Protein AF-A0A848X4H8-F1 (afdb_monomer_lite)

Radius of gyration: 23.73 Å; chains: 1; bounding box: 63×28×56 Å

pLDDT: mean 80.01, std 12.37, range [50.25, 93.81]

Sequence (99 aa):
LTFAAELLGELDLDENEAVNLDGTIEITDFDANDQPLGTRVLDVSNIPTSRTDHILSGAFGVRLAPSESISLVGNVLVALNDGGLRADVIPTFGVTFTF

Foldseek 3Di:
DDKDKDKDWDDDPDLPPVDDQDDWDWDFDADPVRHTPDIDIHRSDPFDGRPAQIWIKIKIKDWDDPDPFKIKIKMKIATPGPGGPDDRIDIDIDMGGDD

Secondary structure (DSSP, 8-state):
-EEEEEEEEE------TT-----EEEEEEE-TTS-EEEEEEEES-SS--SS---EEEEEEEEEEEEETTEEEEEEEEEESS--TT--SEEEEEEEEE--

Structure (mmCIF, N/CA/C/O backbone):
data_AF-A0A848X4H8-F1
#
_entry.id   AF-A0A848X4H8-F1
#
loop_
_atom_site.group_PDB
_atom_site.id
_atom_site.type_symbol
_atom_site.label_atom_id
_atom_site.label_alt_id
_atom_site.label_comp_id
_atom_site.label_asym_id
_atom_site.label_entity_id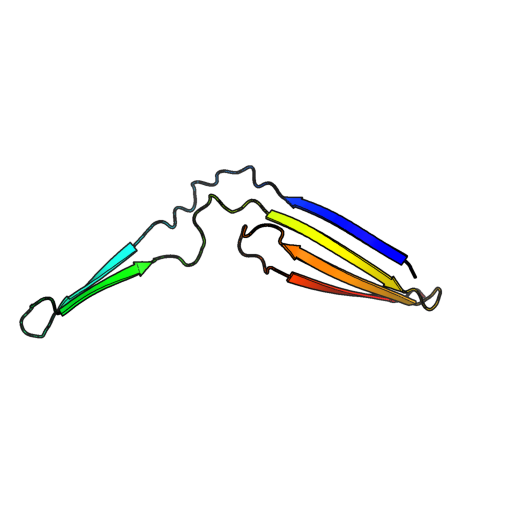
_atom_site.label_seq_id
_atom_site.pdbx_PDB_ins_code
_atom_site.Cartn_x
_atom_site.Cartn_y
_atom_site.Cartn_z
_atom_site.occupancy
_atom_site.B_iso_or_equiv
_atom_site.auth_seq_id
_atom_site.auth_comp_id
_atom_site.auth_asym_id
_atom_site.auth_atom_id
_atom_site.pdbx_PDB_model_num
ATOM 1 N N . LEU A 1 1 ? -19.335 -2.265 15.119 1.00 75.25 1 LEU A N 1
ATOM 2 C CA . LEU A 1 1 ? -18.439 -2.705 14.027 1.00 75.25 1 LEU A CA 1
ATOM 3 C C . LEU A 1 1 ? -18.947 -2.066 12.748 1.00 75.25 1 LEU A C 1
ATOM 5 O O . LEU A 1 1 ? -20.140 -2.176 12.490 1.00 75.25 1 LEU A O 1
ATOM 9 N N . THR A 1 2 ? -18.079 -1.391 12.003 1.00 86.00 2 THR A N 1
ATOM 10 C CA . THR A 1 2 ? -18.432 -0.672 10.773 1.00 86.00 2 THR A CA 1
ATOM 11 C C . THR A 1 2 ? -17.468 -1.076 9.666 1.00 86.00 2 THR A C 1
ATOM 13 O O . THR A 1 2 ? -16.274 -1.211 9.922 1.00 86.00 2 THR A O 1
ATOM 16 N N . PHE A 1 3 ? -17.977 -1.258 8.451 1.00 84.62 3 PHE A N 1
ATOM 17 C CA . PHE A 1 3 ? -17.178 -1.559 7.263 1.00 84.62 3 PHE A CA 1
ATOM 18 C C . PHE A 1 3 ? -17.209 -0.370 6.305 1.00 84.62 3 PHE A C 1
ATOM 20 O O . PHE A 1 3 ? -18.217 0.336 6.237 1.00 84.62 3 PHE A O 1
ATOM 27 N N . ALA A 1 4 ? -16.117 -0.161 5.579 1.00 79.88 4 ALA A N 1
ATOM 28 C CA . ALA A 1 4 ? -15.992 0.856 4.547 1.00 79.88 4 ALA A CA 1
ATOM 29 C C . ALA A 1 4 ? -15.310 0.253 3.314 1.00 79.88 4 ALA A C 1
ATOM 31 O O . ALA A 1 4 ? -14.422 -0.588 3.435 1.00 79.88 4 ALA A 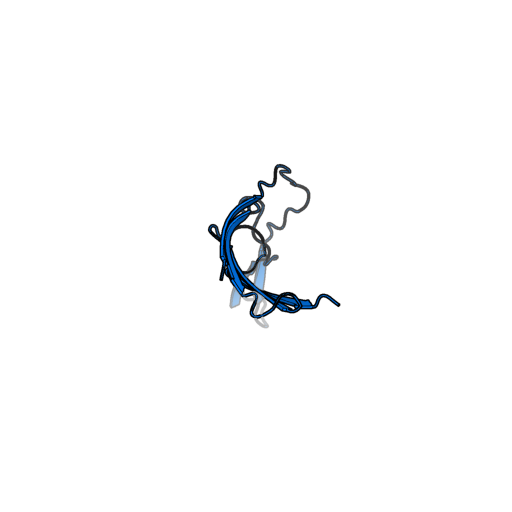O 1
ATOM 32 N N . ALA A 1 5 ? -15.736 0.675 2.131 1.00 80.12 5 ALA A N 1
ATOM 33 C CA . ALA A 1 5 ? -15.100 0.330 0.868 1.00 80.12 5 ALA A CA 1
ATOM 34 C C . ALA A 1 5 ? -15.128 1.565 -0.034 1.00 80.12 5 ALA A C 1
ATOM 36 O O . ALA A 1 5 ? -16.133 2.275 -0.070 1.00 80.12 5 ALA A O 1
ATOM 37 N N . GLU A 1 6 ? -14.031 1.817 -0.735 1.00 79.06 6 GLU A N 1
ATOM 38 C CA . GLU A 1 6 ? -13.836 2.989 -1.585 1.00 79.06 6 GLU A CA 1
ATOM 39 C C . GLU A 1 6 ? -13.002 2.614 -2.818 1.00 79.06 6 GLU A C 1
ATOM 41 O O . GLU A 1 6 ? -12.234 1.653 -2.799 1.00 79.06 6 GLU A O 1
ATOM 46 N N . LEU A 1 7 ? -13.174 3.355 -3.911 1.00 76.50 7 LEU A N 1
ATOM 47 C CA . LEU A 1 7 ? -12.393 3.216 -5.137 1.00 76.50 7 LEU A CA 1
ATOM 48 C C . LEU A 1 7 ? -11.744 4.575 -5.410 1.00 76.50 7 LEU A C 1
ATOM 50 O O . LEU A 1 7 ? -12.451 5.572 -5.545 1.00 76.50 7 LEU A O 1
ATOM 54 N N . LEU A 1 8 ? -10.414 4.613 -5.448 1.00 78.31 8 LEU A N 1
ATOM 55 C CA . LEU A 1 8 ? -9.620 5.824 -5.626 1.00 78.31 8 LEU A CA 1
ATOM 56 C C . LEU A 1 8 ? -8.884 5.755 -6.965 1.00 78.31 8 LEU A C 1
ATOM 58 O O . LEU A 1 8 ? -8.128 4.819 -7.219 1.00 78.31 8 LEU A O 1
ATOM 62 N N . GLY A 1 9 ? -9.099 6.748 -7.822 1.00 76.00 9 GLY A N 1
ATOM 63 C CA . GLY A 1 9 ? -8.364 6.907 -9.073 1.00 76.00 9 GLY A CA 1
ATOM 64 C C . GLY A 1 9 ? -7.610 8.227 -9.070 1.00 76.00 9 GLY A C 1
ATOM 65 O O . GLY A 1 9 ? -8.203 9.273 -8.819 1.00 76.00 9 GLY A O 1
ATOM 66 N N . GLU A 1 10 ? -6.322 8.167 -9.368 1.00 73.75 10 GLU A N 1
ATOM 67 C CA . GLU A 1 10 ? -5.461 9.307 -9.635 1.00 73.75 10 GLU A CA 1
ATOM 68 C C . GLU A 1 10 ? -5.065 9.248 -11.110 1.00 73.75 10 GLU A C 1
ATOM 70 O O . GLU A 1 10 ? -4.464 8.280 -11.585 1.00 73.75 10 GLU A O 1
ATOM 75 N N . LEU A 1 11 ? -5.499 10.261 -11.855 1.00 69.69 11 LEU A N 1
ATOM 76 C CA . LEU A 1 11 ? -5.139 10.436 -13.251 1.00 69.69 11 LEU A CA 1
ATOM 77 C C . LEU A 1 11 ? -4.068 11.510 -13.294 1.00 69.69 11 LEU A C 1
ATOM 79 O O . LEU A 1 11 ? -4.363 12.669 -12.998 1.00 69.69 11 LEU A O 1
ATOM 83 N N . ASP A 1 12 ? -2.852 11.114 -13.651 1.00 61.53 12 ASP A N 1
ATOM 84 C CA . ASP A 1 12 ? -1.843 12.091 -14.015 1.00 61.53 12 ASP A CA 1
ATOM 85 C C . ASP A 1 12 ? -2.234 12.703 -15.367 1.00 61.53 12 ASP A C 1
ATOM 87 O O . ASP A 1 12 ? -2.504 11.985 -16.336 1.00 61.53 12 ASP A O 1
ATOM 91 N N . LEU A 1 13 ? -2.378 14.026 -15.388 1.00 62.38 13 LEU A N 1
ATOM 92 C CA . LEU A 1 13 ? -2.724 14.799 -16.581 1.00 62.38 13 LEU A CA 1
ATOM 93 C C . LEU A 1 13 ? -1.495 15.484 -17.182 1.00 62.38 13 LEU A C 1
ATOM 95 O O . LEU A 1 13 ? -1.607 16.050 -18.271 1.00 62.38 13 LEU A O 1
ATOM 99 N N . ASP A 1 14 ? -0.353 15.445 -16.492 1.00 56.44 14 ASP A N 1
ATOM 100 C CA . ASP A 1 14 ? 0.898 15.960 -17.018 1.00 56.44 14 ASP A CA 1
ATOM 101 C C . ASP A 1 14 ? 1.586 14.850 -17.817 1.00 56.44 14 ASP A C 1
ATOM 103 O O . ASP A 1 14 ? 2.150 13.900 -17.280 1.00 56.44 14 ASP A O 1
ATOM 107 N N . GLU A 1 15 ? 1.601 14.998 -19.142 1.00 55.47 15 GLU A N 1
ATOM 108 C CA . GLU A 1 15 ? 2.608 14.343 -19.976 1.00 55.47 15 GLU A CA 1
ATOM 109 C C . GLU A 1 15 ? 3.952 15.016 -19.674 1.00 55.47 15 GLU A C 1
ATOM 111 O O . GLU A 1 15 ? 4.418 15.888 -20.408 1.00 55.47 15 GLU A O 1
ATOM 116 N N . ASN A 1 16 ? 4.561 14.694 -18.531 1.00 50.25 16 ASN A N 1
ATOM 117 C CA . ASN A 1 16 ? 5.835 15.285 -18.161 1.00 50.25 16 ASN A CA 1
ATOM 118 C C . ASN A 1 16 ? 6.951 14.616 -18.986 1.00 50.25 16 ASN A C 1
ATOM 120 O O . ASN A 1 16 ? 7.697 13.763 -18.510 1.00 50.25 16 ASN A O 1
ATOM 124 N N . GLU A 1 17 ? 7.090 15.047 -20.245 1.00 52.97 17 GLU A N 1
ATOM 125 C CA . GLU A 1 17 ? 8.194 14.732 -21.172 1.00 52.97 17 GLU A CA 1
ATOM 126 C C . GLU A 1 17 ? 9.579 15.150 -20.630 1.00 52.97 17 GLU A C 1
ATOM 128 O O . GLU A 1 17 ? 10.604 14.918 -21.271 1.00 52.97 17 GLU A O 1
ATOM 133 N N . ALA A 1 18 ? 9.641 15.770 -19.446 1.00 52.72 18 ALA A N 1
ATOM 134 C CA . ALA A 1 18 ? 10.864 16.282 -18.839 1.00 52.72 18 ALA A CA 1
ATOM 135 C C . ALA A 1 18 ? 11.839 15.187 -18.368 1.00 52.72 18 ALA A C 1
ATOM 137 O O . ALA A 1 18 ? 13.031 15.462 -18.218 1.00 52.72 18 ALA A O 1
ATOM 138 N N . VAL A 1 19 ? 11.364 13.960 -18.133 1.00 55.97 19 VAL A N 1
ATOM 139 C CA . VAL A 1 19 ? 12.184 12.839 -17.650 1.00 55.97 19 VAL A CA 1
ATOM 140 C C . VAL A 1 19 ? 12.137 11.708 -18.676 1.00 55.97 19 VAL A C 1
ATOM 142 O O . VAL A 1 19 ? 11.440 10.711 -18.523 1.00 55.97 19 VAL A O 1
ATOM 145 N N . ASN A 1 20 ? 12.889 11.884 -19.764 1.00 58.34 20 ASN A N 1
ATOM 146 C CA . ASN A 1 20 ? 13.173 10.802 -20.697 1.00 58.34 20 ASN A CA 1
ATOM 147 C C . ASN A 1 20 ? 14.310 9.947 -20.1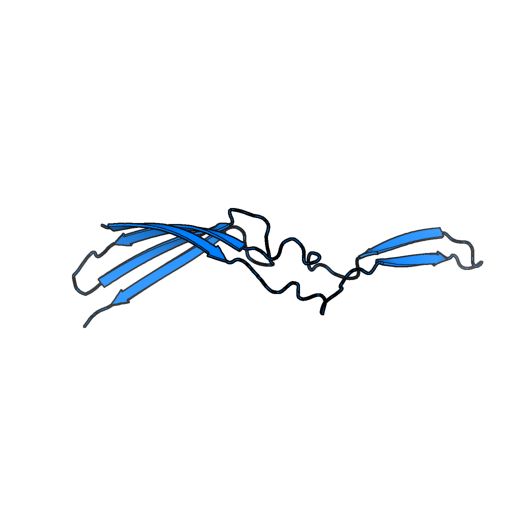18 1.00 58.34 20 ASN A C 1
ATOM 149 O O . ASN A 1 20 ? 15.475 10.348 -20.125 1.00 58.34 20 ASN A O 1
ATOM 153 N N . LEU A 1 21 ? 13.939 8.798 -19.558 1.00 63.25 21 LEU A N 1
ATOM 154 C CA . LEU A 1 21 ? 14.867 7.799 -19.027 1.00 63.25 21 LEU A CA 1
ATOM 155 C C . LEU A 1 21 ? 15.124 6.668 -20.029 1.00 63.25 21 LEU A C 1
ATOM 157 O O . LEU A 1 21 ? 15.717 5.657 -19.654 1.00 63.25 21 LEU A O 1
ATOM 161 N N . ASP A 1 22 ? 14.711 6.844 -21.291 1.00 63.19 22 ASP A N 1
ATOM 162 C CA . ASP A 1 22 ? 15.046 5.918 -22.363 1.00 63.19 22 ASP A CA 1
ATOM 163 C C . ASP A 1 22 ? 16.537 6.044 -22.660 1.00 63.19 22 ASP A C 1
ATOM 165 O O . ASP A 1 22 ? 17.030 7.009 -23.250 1.00 63.19 22 ASP A O 1
ATOM 169 N N . GLY A 1 23 ? 17.282 5.031 -22.250 1.00 65.44 23 GLY A N 1
ATOM 170 C CA . GLY A 1 23 ? 18.673 4.890 -22.608 1.00 65.44 23 GLY A CA 1
ATOM 171 C C . GLY A 1 23 ? 19.117 3.466 -22.371 1.00 65.44 23 GLY A C 1
ATOM 172 O O . GLY A 1 23 ? 18.747 2.813 -21.402 1.00 65.44 23 GLY A O 1
ATOM 173 N N . THR A 1 24 ? 19.941 2.963 -23.271 1.00 74.12 24 THR A N 1
ATOM 174 C CA . THR A 1 24 ? 20.544 1.655 -23.096 1.00 74.12 24 THR A CA 1
ATOM 175 C C . THR A 1 24 ? 22.032 1.808 -23.312 1.00 74.12 24 THR A C 1
ATOM 177 O O . THR A 1 24 ? 22.466 2.339 -24.335 1.00 74.12 24 THR A O 1
ATOM 180 N N . ILE A 1 25 ? 22.822 1.393 -22.328 1.00 78.81 25 ILE A N 1
ATOM 181 C CA . ILE A 1 25 ? 24.274 1.369 -22.455 1.00 78.81 25 ILE A CA 1
ATOM 182 C C . ILE A 1 25 ? 24.651 -0.008 -22.975 1.00 78.81 25 ILE A C 1
ATOM 184 O O . ILE A 1 25 ? 24.500 -1.023 -22.292 1.00 78.81 25 ILE A O 1
ATOM 188 N N . GLU A 1 26 ? 25.159 -0.028 -24.198 1.00 86.75 26 GLU A N 1
ATOM 189 C CA . GLU A 1 26 ? 25.772 -1.206 -24.784 1.00 86.75 26 GLU A CA 1
ATOM 190 C C . GLU A 1 26 ? 27.258 -1.230 -24.408 1.00 86.75 26 GLU A C 1
ATOM 192 O O . GLU A 1 26 ? 28.026 -0.340 -24.774 1.00 86.75 26 GLU A O 1
ATOM 197 N N . ILE A 1 27 ? 27.670 -2.241 -23.646 1.00 84.31 27 ILE A N 1
ATOM 198 C CA . ILE A 1 27 ? 29.074 -2.469 -23.304 1.00 84.31 27 ILE A CA 1
ATOM 199 C C . ILE A 1 27 ? 29.541 -3.685 -24.093 1.00 84.31 27 ILE A C 1
ATOM 201 O O . ILE A 1 27 ? 29.048 -4.793 -23.879 1.00 84.31 27 ILE A O 1
ATOM 205 N N . THR A 1 28 ? 30.497 -3.473 -24.993 1.00 89.44 28 THR A N 1
ATOM 206 C CA . THR A 1 28 ? 31.223 -4.563 -25.651 1.00 89.44 28 THR A CA 1
ATOM 207 C C . THR A 1 28 ? 32.469 -4.866 -24.829 1.00 89.44 28 THR A C 1
ATOM 209 O O . THR A 1 28 ? 33.303 -3.985 -24.622 1.00 89.44 28 THR A O 1
ATOM 212 N N . ASP A 1 29 ? 32.578 -6.090 -24.324 1.00 90.19 29 ASP A N 1
ATOM 213 C CA . ASP A 1 29 ? 33.755 -6.549 -23.592 1.00 90.19 29 ASP A CA 1
ATOM 214 C C . ASP A 1 29 ? 34.803 -7.060 -24.599 1.00 90.19 29 ASP A C 1
ATOM 216 O O . ASP A 1 29 ? 34.457 -7.747 -25.562 1.00 90.19 29 ASP A O 1
ATOM 220 N N . PHE A 1 30 ? 36.080 -6.738 -24.382 1.00 92.12 30 PHE A N 1
ATOM 221 C CA . PHE A 1 30 ? 37.197 -7.118 -25.258 1.00 92.12 30 PHE A CA 1
ATOM 222 C C . PHE A 1 30 ? 38.235 -7.954 -24.496 1.00 92.12 30 PHE A C 1
ATOM 224 O O . PHE A 1 30 ? 38.398 -7.800 -23.283 1.00 92.12 30 PHE A O 1
ATOM 231 N N . ASP A 1 31 ? 38.930 -8.852 -25.194 1.00 89.00 31 ASP A N 1
ATOM 232 C CA . ASP A 1 31 ? 40.060 -9.607 -24.648 1.00 89.00 31 ASP A CA 1
ATOM 233 C C . ASP A 1 31 ? 41.371 -8.795 -24.669 1.00 89.00 31 ASP A C 1
ATOM 235 O O . ASP A 1 31 ? 41.418 -7.646 -25.102 1.00 89.00 31 ASP A O 1
ATOM 239 N N . ALA A 1 32 ? 42.472 -9.392 -24.200 1.00 90.06 32 ALA A N 1
ATOM 240 C CA . ALA A 1 32 ? 43.786 -8.736 -24.175 1.00 90.06 32 ALA A CA 1
ATOM 241 C C . ALA A 1 32 ? 44.382 -8.440 -25.572 1.00 90.06 32 ALA A C 1
ATOM 243 O O . ALA A 1 32 ? 45.427 -7.796 -25.657 1.00 90.06 32 ALA A O 1
ATOM 244 N N . ASN A 1 33 ? 43.751 -8.923 -26.647 1.00 91.50 33 ASN A N 1
ATOM 245 C CA . ASN A 1 33 ? 44.130 -8.715 -28.044 1.00 91.50 33 ASN A CA 1
ATOM 246 C C . ASN A 1 33 ? 43.085 -7.864 -28.800 1.00 91.50 33 ASN A C 1
ATOM 248 O O . ASN A 1 33 ? 43.005 -7.948 -30.031 1.00 91.50 33 ASN A O 1
ATOM 252 N N . ASP A 1 34 ? 42.267 -7.088 -28.079 1.00 86.88 34 ASP A N 1
ATOM 253 C CA . ASP A 1 34 ? 41.173 -6.266 -28.616 1.00 86.88 34 ASP A CA 1
ATOM 254 C C . ASP A 1 34 ? 40.131 -7.060 -29.434 1.00 86.88 34 ASP A C 1
ATOM 256 O O . ASP A 1 34 ? 39.447 -6.512 -30.301 1.00 86.88 34 ASP A O 1
ATOM 260 N N . GLN A 1 35 ? 39.969 -8.362 -29.181 1.00 92.00 35 GLN A N 1
ATOM 261 C CA . GLN A 1 35 ? 38.895 -9.147 -29.794 1.00 92.00 35 GLN A CA 1
ATOM 262 C C . GLN A 1 35 ? 37.617 -9.059 -28.952 1.00 92.00 35 GLN A C 1
ATOM 264 O O . GLN A 1 35 ? 37.683 -9.232 -27.733 1.00 92.00 35 GLN A O 1
ATOM 269 N N . PRO A 1 36 ? 36.442 -8.822 -29.566 1.00 88.75 36 PRO A N 1
ATOM 270 C CA . PRO A 1 36 ? 35.187 -8.729 -28.832 1.00 88.75 36 PRO A CA 1
ATOM 271 C C . PRO A 1 36 ? 34.798 -10.097 -28.253 1.00 88.75 36 PRO A C 1
ATOM 273 O O . PRO A 1 36 ? 34.684 -11.088 -28.974 1.00 88.75 36 PRO A O 1
ATOM 276 N N . LEU A 1 37 ? 34.575 -10.142 -26.942 1.00 90.19 37 LEU A N 1
ATOM 277 C CA . LEU A 1 37 ? 34.152 -11.322 -26.184 1.00 90.19 37 LEU A CA 1
ATOM 278 C C . LEU A 1 37 ? 32.629 -11.439 -26.091 1.00 90.19 37 LEU A C 1
ATOM 280 O O . LEU A 1 37 ? 32.096 -12.541 -25.963 1.00 90.19 37 LEU A O 1
ATOM 284 N N . GLY A 1 38 ? 31.928 -10.310 -26.156 1.00 86.62 38 GL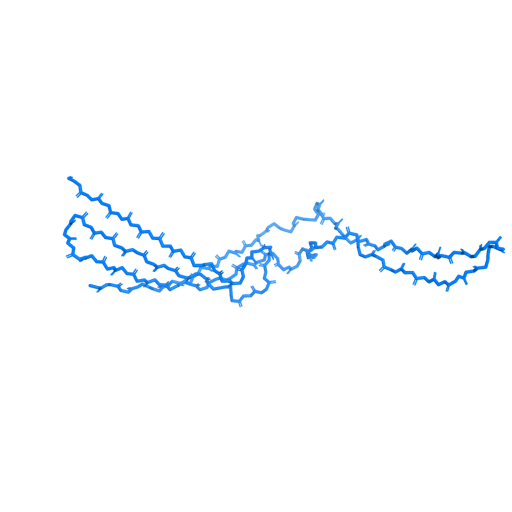Y A N 1
ATOM 285 C CA . GLY A 1 38 ? 30.477 -10.263 -26.104 1.00 86.62 38 GLY A CA 1
ATOM 286 C C . GLY A 1 38 ? 29.952 -8.863 -25.830 1.00 86.62 38 GLY A C 1
ATOM 287 O O . GLY A 1 38 ? 30.690 -7.967 -25.425 1.00 86.62 38 GLY A O 1
ATOM 288 N N . THR A 1 39 ? 28.654 -8.705 -26.045 1.00 87.81 39 THR A N 1
ATOM 289 C CA . THR A 1 39 ? 27.933 -7.460 -25.805 1.00 87.81 39 THR A CA 1
ATOM 290 C C . THR A 1 39 ? 26.952 -7.669 -24.664 1.00 87.81 39 THR A C 1
ATOM 292 O O . THR A 1 39 ? 26.164 -8.617 -24.684 1.00 87.81 39 THR A O 1
ATOM 295 N N . ARG A 1 40 ? 26.956 -6.759 -23.691 1.00 85.19 40 ARG A N 1
ATOM 296 C CA . ARG A 1 40 ? 25.895 -6.639 -22.688 1.00 85.19 40 ARG A CA 1
ATOM 297 C C . ARG A 1 40 ? 25.150 -5.329 -22.872 1.00 85.19 40 ARG A C 1
ATOM 299 O O . ARG A 1 40 ? 25.738 -4.287 -23.145 1.00 85.19 40 ARG A O 1
ATOM 306 N N . VAL A 1 41 ? 23.846 -5.419 -22.691 1.00 83.19 41 VAL A N 1
ATOM 307 C CA . VAL A 1 41 ? 22.899 -4.329 -22.874 1.00 83.19 41 VAL A CA 1
ATOM 308 C C . VAL A 1 41 ? 22.354 -4.007 -21.487 1.00 83.19 41 VAL A C 1
ATOM 310 O O . VAL A 1 41 ? 21.730 -4.863 -20.861 1.00 83.19 41 VAL A O 1
ATOM 313 N N . LEU A 1 42 ? 22.678 -2.826 -20.965 1.00 78.44 42 LEU A N 1
ATOM 314 C CA . LEU A 1 42 ? 22.247 -2.368 -19.646 1.00 78.44 42 LEU A CA 1
ATOM 315 C C . LEU A 1 42 ? 21.202 -1.275 -19.806 1.00 78.44 42 LEU A C 1
ATOM 317 O O . LEU A 1 42 ? 21.464 -0.256 -20.447 1.00 78.44 42 LEU A O 1
ATOM 321 N N . ASP A 1 43 ? 20.043 -1.487 -19.197 1.00 79.25 43 ASP A N 1
ATOM 322 C CA . ASP A 1 43 ? 19.028 -0.448 -19.083 1.00 79.25 43 ASP A CA 1
ATOM 323 C C . ASP A 1 43 ? 19.522 0.643 -18.123 1.00 79.25 43 ASP A C 1
ATOM 325 O O . ASP A 1 43 ? 20.066 0.335 -17.056 1.00 79.25 43 ASP A O 1
ATOM 329 N N . VAL A 1 44 ? 19.403 1.916 -18.507 1.00 74.81 44 VAL A N 1
ATOM 330 C CA . VAL A 1 44 ? 19.934 3.030 -17.694 1.00 74.81 44 VAL A CA 1
ATOM 331 C C . VAL A 1 44 ? 19.028 3.391 -16.524 1.00 74.81 44 VAL A C 1
ATOM 333 O O . VAL A 1 44 ? 19.455 4.119 -15.626 1.00 74.81 44 VAL A O 1
ATOM 336 N N . SER A 1 45 ? 17.793 2.892 -16.525 1.00 68.50 45 SER A N 1
ATOM 337 C CA . SER A 1 45 ? 16.772 3.229 -15.545 1.00 68.50 45 SER A CA 1
ATOM 338 C C . SER A 1 45 ? 15.974 2.004 -15.117 1.00 68.50 45 SER A C 1
ATOM 340 O O . SER A 1 45 ? 15.668 1.119 -15.907 1.00 68.50 45 SER A O 1
ATOM 342 N N . ASN A 1 46 ? 15.609 1.973 -13.839 1.00 67.00 46 ASN A N 1
ATOM 343 C CA . ASN A 1 46 ? 14.619 1.052 -13.280 1.00 67.00 46 ASN A CA 1
ATOM 344 C C . ASN A 1 46 ? 13.227 1.696 -13.144 1.00 67.00 46 ASN A C 1
ATOM 346 O O . ASN A 1 46 ? 12.308 1.061 -12.630 1.00 67.00 46 ASN A O 1
ATOM 350 N N . ILE A 1 47 ? 13.088 2.961 -13.546 1.00 63.88 47 ILE A N 1
ATOM 351 C CA . ILE A 1 47 ? 11.833 3.709 -13.521 1.00 63.88 47 ILE A CA 1
ATOM 352 C C . ILE A 1 47 ? 11.103 3.458 -14.849 1.00 63.88 47 ILE A C 1
ATOM 354 O O . ILE A 1 47 ? 11.710 3.672 -15.903 1.00 63.88 47 ILE A O 1
ATOM 358 N N . PRO A 1 48 ? 9.832 3.014 -14.817 1.00 60.44 48 PRO A N 1
ATOM 359 C CA . PRO A 1 48 ? 9.042 2.761 -16.015 1.00 60.44 48 PRO A CA 1
ATOM 360 C C . PRO A 1 48 ? 8.822 4.049 -16.818 1.00 60.44 48 PRO A C 1
ATOM 362 O O . PRO A 1 48 ? 8.693 5.143 -16.274 1.00 60.44 48 PRO A O 1
ATOM 365 N N . THR A 1 49 ? 8.798 3.916 -18.139 1.00 60.62 49 THR A N 1
ATOM 366 C CA . THR A 1 49 ? 8.788 5.037 -19.079 1.00 60.62 49 THR A CA 1
ATOM 367 C C . THR A 1 49 ? 7.378 5.593 -19.244 1.00 60.62 49 THR A C 1
ATOM 369 O O . THR A 1 49 ? 6.611 5.059 -20.034 1.00 60.62 49 THR A O 1
ATOM 372 N N . SER A 1 50 ? 7.043 6.617 -18.444 1.00 55.00 50 SER A N 1
ATOM 373 C CA . SER A 1 50 ? 6.023 7.693 -18.584 1.00 55.00 50 SER A CA 1
ATOM 374 C C . SER A 1 50 ? 4.600 7.400 -19.115 1.00 55.00 50 SER A C 1
ATOM 376 O O . SER A 1 50 ? 3.729 8.259 -19.040 1.00 55.00 50 SER A O 1
ATOM 378 N N . ARG A 1 51 ? 4.278 6.203 -19.614 1.00 55.47 51 ARG A N 1
ATOM 379 C CA . ARG A 1 51 ? 2.955 5.799 -20.124 1.00 55.47 51 ARG A CA 1
ATOM 380 C C . ARG A 1 51 ? 2.099 5.078 -19.085 1.00 55.47 51 ARG A C 1
ATOM 382 O O . ARG A 1 51 ? 0.934 4.782 -19.351 1.00 55.47 51 ARG A O 1
ATOM 389 N N . THR A 1 52 ? 2.652 4.802 -17.911 1.00 58.19 52 THR A N 1
ATOM 390 C CA . THR A 1 52 ? 2.002 4.031 -16.844 1.00 58.19 52 THR A CA 1
ATOM 391 C C . THR A 1 52 ? 1.931 4.791 -15.522 1.00 58.19 52 THR A C 1
ATOM 393 O O . THR A 1 52 ? 1.826 4.160 -14.486 1.00 58.19 52 THR A O 1
ATOM 396 N N . ASP A 1 53 ? 1.936 6.125 -15.506 1.00 64.00 53 ASP A N 1
ATOM 397 C CA . ASP A 1 53 ? 1.879 6.872 -14.231 1.00 64.00 53 ASP A CA 1
ATOM 398 C C . ASP A 1 53 ? 0.455 7.103 -13.697 1.00 64.00 53 ASP A C 1
ATOM 400 O O . ASP A 1 53 ? 0.269 7.555 -12.570 1.00 64.00 53 ASP A O 1
ATOM 404 N N . HIS A 1 54 ? -0.580 6.702 -14.444 1.00 70.00 54 HIS A N 1
ATOM 405 C CA . HIS A 1 54 ? -1.945 6.682 -13.919 1.00 70.00 54 HIS A CA 1
ATOM 406 C C . HIS A 1 54 ? -2.087 5.608 -12.831 1.00 70.00 54 HIS A C 1
ATOM 408 O O . HIS A 1 54 ? -1.598 4.489 -12.962 1.00 70.00 54 HIS A O 1
ATOM 414 N N . ILE A 1 55 ? -2.795 5.922 -11.752 1.00 78.38 55 ILE A N 1
ATOM 415 C CA . ILE A 1 55 ? -2.803 5.154 -10.505 1.00 78.38 55 ILE A CA 1
ATOM 416 C C . ILE A 1 55 ? -4.262 4.863 -10.139 1.00 78.38 55 ILE A C 1
ATOM 418 O O . ILE A 1 55 ? -5.026 5.739 -9.762 1.00 78.38 55 ILE A O 1
ATOM 422 N N . LEU A 1 56 ? -4.675 3.599 -10.206 1.00 81.38 56 LEU A N 1
ATOM 423 C CA . LEU A 1 56 ? -6.013 3.136 -9.826 1.00 81.38 56 LEU A CA 1
ATOM 424 C C . LEU A 1 56 ? -5.915 2.197 -8.626 1.00 81.38 56 LEU A C 1
ATOM 426 O O . LEU A 1 56 ? -5.212 1.194 -8.683 1.00 81.38 56 LEU A O 1
ATOM 430 N N . SER A 1 57 ? -6.588 2.515 -7.528 1.00 85.81 57 SER A N 1
ATOM 431 C CA . SER A 1 57 ? -6.581 1.737 -6.288 1.00 85.81 57 SER A CA 1
ATOM 432 C C . SER A 1 57 ? -7.994 1.433 -5.807 1.00 85.81 57 SER A C 1
ATOM 434 O O . SER A 1 57 ? -8.876 2.285 -5.821 1.00 85.81 57 SER A O 1
ATOM 436 N N . GLY A 1 58 ? -8.204 0.223 -5.305 1.00 87.31 58 GLY A N 1
ATOM 437 C CA . GLY A 1 58 ? -9.339 -0.108 -4.452 1.00 87.31 58 GLY A CA 1
ATOM 438 C C . GLY A 1 58 ? -8.927 -0.008 -2.987 1.00 87.31 58 GLY A C 1
ATOM 439 O O . GLY A 1 58 ? -7.821 -0.399 -2.631 1.00 87.31 58 GLY A O 1
ATOM 440 N N . ALA A 1 59 ? -9.808 0.482 -2.126 1.00 88.19 59 ALA A N 1
ATOM 441 C CA . ALA A 1 59 ? -9.599 0.516 -0.688 1.00 88.19 59 ALA A CA 1
ATOM 442 C C . ALA A 1 59 ? -10.725 -0.231 0.034 1.00 88.19 59 ALA A C 1
ATOM 444 O O . ALA A 1 59 ? -11.911 -0.064 -0.255 1.00 88.19 59 ALA A O 1
ATOM 445 N N . PHE A 1 60 ? -10.355 -1.054 1.009 1.00 90.06 60 PHE A N 1
ATOM 446 C CA . PHE A 1 60 ? -11.290 -1.737 1.897 1.00 90.06 60 PHE A CA 1
ATOM 447 C C . PHE A 1 60 ? -10.871 -1.523 3.345 1.00 90.06 60 PHE A C 1
ATOM 449 O O . PHE A 1 60 ? -9.690 -1.610 3.668 1.00 90.06 60 PHE A O 1
ATOM 456 N N . GLY A 1 61 ? -11.833 -1.273 4.227 1.00 90.00 61 GLY A N 1
ATOM 457 C CA . GLY A 1 61 ? -11.569 -0.920 5.609 1.00 90.00 61 GLY A CA 1
ATOM 458 C C . GLY A 1 61 ? -12.596 -1.444 6.598 1.00 90.00 61 GLY A C 1
ATOM 459 O O . GLY A 1 61 ? -13.769 -1.672 6.296 1.00 90.00 61 GLY A O 1
ATOM 460 N N . VAL A 1 62 ? -12.140 -1.602 7.834 1.00 91.56 62 VAL A N 1
ATOM 461 C CA . VAL A 1 62 ? -12.958 -1.966 8.982 1.00 91.5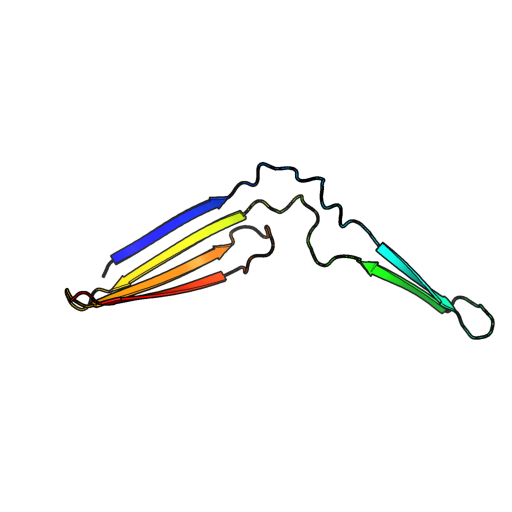6 62 VAL A CA 1
ATOM 462 C C . VAL A 1 62 ? -12.645 -1.046 10.152 1.00 91.56 62 VAL A C 1
ATOM 464 O O . VAL A 1 62 ? -11.490 -0.744 10.452 1.00 91.56 62 VAL A O 1
ATOM 467 N N . ARG A 1 63 ? -13.697 -0.620 10.845 1.00 91.06 63 ARG A N 1
ATOM 468 C CA . ARG A 1 63 ? -13.622 0.141 12.086 1.00 91.06 63 ARG A CA 1
ATOM 469 C C . ARG A 1 63 ? -14.301 -0.624 13.214 1.00 91.06 63 ARG A C 1
ATOM 471 O O . ARG A 1 63 ? -15.490 -0.953 13.147 1.00 91.06 63 ARG A O 1
ATOM 478 N N . LEU A 1 64 ? -13.563 -0.849 14.291 1.00 90.75 64 LEU A N 1
ATOM 479 C CA . LEU A 1 64 ? -14.046 -1.451 15.525 1.00 90.75 64 LEU A CA 1
ATOM 480 C C . LEU A 1 64 ? -13.921 -0.436 16.663 1.00 90.75 64 LEU A C 1
ATOM 482 O O . LEU A 1 64 ? -12.820 -0.055 17.035 1.00 90.75 64 LEU A O 1
ATOM 486 N N . ALA A 1 65 ? -15.047 -0.018 17.234 1.00 90.56 65 ALA A N 1
ATOM 487 C CA . ALA A 1 65 ? -15.087 0.837 18.418 1.00 90.56 65 ALA A CA 1
ATOM 488 C C . ALA A 1 65 ? -15.547 -0.002 19.621 1.00 90.56 65 ALA A C 1
ATOM 490 O O . ALA A 1 65 ? -16.755 -0.168 19.803 1.00 90.56 65 ALA A O 1
ATOM 491 N N . PRO A 1 66 ? -14.625 -0.629 20.378 1.00 86.50 66 PRO A N 1
ATOM 492 C CA . PRO A 1 66 ? -14.989 -1.425 21.551 1.00 86.50 66 PRO A CA 1
ATOM 493 C C . PRO A 1 66 ? -15.532 -0.571 22.709 1.00 86.50 66 PRO A C 1
ATOM 495 O O . PRO A 1 66 ? -16.249 -1.094 23.557 1.00 86.50 66 PRO A O 1
ATOM 498 N N . SER A 1 67 ? -15.211 0.725 22.749 1.00 88.81 67 SER A N 1
ATOM 499 C CA . SER A 1 67 ? -15.752 1.690 23.709 1.00 88.81 67 SER A CA 1
ATOM 500 C C . SER A 1 67 ? -15.886 3.073 23.065 1.00 88.81 67 SER A C 1
ATOM 502 O O . SER A 1 67 ? -15.373 3.304 21.972 1.00 88.81 67 SER A O 1
ATOM 504 N N . GLU A 1 68 ? -16.556 4.011 23.738 1.00 86.62 68 GLU A N 1
ATOM 505 C CA . GLU A 1 68 ? -16.651 5.407 23.273 1.00 86.62 68 GLU A CA 1
ATOM 506 C C . GLU A 1 68 ? -15.282 6.105 23.238 1.00 86.62 68 GLU A C 1
ATOM 508 O O . GLU A 1 68 ? -15.047 6.982 22.412 1.00 86.62 68 GLU A O 1
ATOM 513 N N . SER A 1 69 ? -14.355 5.667 24.092 1.00 91.75 69 SER A N 1
ATOM 514 C CA . SER A 1 69 ? -13.010 6.233 24.211 1.00 91.75 69 SER A CA 1
ATOM 515 C C . SER A 1 69 ? -11.979 5.587 23.286 1.00 91.75 69 SER A C 1
ATOM 517 O O . SER A 1 69 ? -10.868 6.101 23.196 1.00 91.75 69 SER A O 1
ATOM 519 N N . ILE A 1 70 ? -12.282 4.450 22.645 1.00 90.12 70 ILE A N 1
ATOM 520 C CA . ILE A 1 70 ? -11.312 3.678 21.852 1.00 90.12 70 ILE A CA 1
ATOM 521 C C . ILE A 1 70 ? -11.916 3.301 20.503 1.00 90.12 70 ILE A C 1
ATOM 523 O O . ILE A 1 70 ? -12.949 2.639 20.425 1.00 90.12 70 ILE A O 1
ATOM 527 N N . SER A 1 71 ? -11.210 3.637 19.427 1.00 93.06 71 SER A N 1
ATOM 528 C CA . SER A 1 71 ? -11.552 3.234 18.066 1.00 93.06 71 SER A CA 1
ATOM 529 C C . SER A 1 71 ? -10.341 2.638 17.359 1.00 93.06 71 SER A C 1
ATOM 531 O O . SER A 1 71 ? -9.296 3.267 17.263 1.00 93.06 71 SER A O 1
ATOM 533 N N . LEU A 1 72 ? -10.510 1.441 16.812 1.00 91.81 72 LEU A N 1
ATOM 534 C CA . LEU A 1 72 ? -9.546 0.733 15.979 1.00 91.81 72 LEU A CA 1
ATOM 535 C C . LEU A 1 72 ? -10.000 0.827 14.522 1.00 91.81 72 LEU A C 1
ATOM 537 O O . LEU A 1 72 ? -11.173 0.606 14.223 1.00 91.81 72 LEU A O 1
ATOM 541 N N . VAL A 1 73 ? -9.082 1.141 13.620 1.00 93.00 73 VAL A N 1
ATOM 542 C CA . VAL A 1 73 ? -9.297 1.182 12.172 1.00 93.00 73 VAL A CA 1
ATOM 543 C C . VAL A 1 73 ? -8.230 0.328 11.508 1.00 93.00 73 VAL A C 1
ATOM 545 O O . VAL A 1 73 ? -7.059 0.419 11.857 1.00 93.00 73 VAL A O 1
ATOM 548 N N . GLY A 1 74 ? -8.623 -0.489 10.542 1.00 92.62 74 GLY A N 1
ATOM 549 C CA . GLY A 1 74 ? -7.708 -1.146 9.618 1.00 92.62 74 GLY A CA 1
ATOM 550 C C . GLY A 1 74 ? -8.205 -0.936 8.199 1.00 92.62 74 GLY A C 1
ATOM 551 O O . GLY A 1 74 ? -9.394 -1.122 7.958 1.00 92.62 74 GLY A O 1
ATOM 552 N N . ASN A 1 75 ? -7.326 -0.561 7.275 1.00 92.25 75 ASN A N 1
ATOM 553 C CA . ASN A 1 75 ? -7.638 -0.488 5.852 1.00 92.25 75 ASN A CA 1
ATOM 554 C C . ASN A 1 75 ? -6.567 -1.201 5.032 1.00 92.25 75 ASN A C 1
ATOM 556 O O . ASN A 1 75 ? -5.420 -1.322 5.450 1.00 92.25 75 ASN A O 1
ATOM 560 N N . VAL A 1 76 ? -6.930 -1.637 3.840 1.00 92.06 76 VAL A N 1
ATOM 561 C CA . VAL A 1 76 ? -6.019 -2.148 2.827 1.00 92.06 76 VAL A CA 1
ATOM 562 C C . VAL A 1 76 ? -6.292 -1.400 1.535 1.00 92.06 76 VAL A C 1
ATOM 564 O O . VAL A 1 76 ? -7.445 -1.292 1.116 1.00 92.06 76 VAL A O 1
ATOM 567 N N . LEU A 1 77 ? -5.240 -0.857 0.935 1.00 91.00 77 LEU A N 1
ATOM 568 C CA . LEU A 1 77 ? -5.277 -0.309 -0.412 1.00 91.00 77 LEU A CA 1
ATOM 569 C C . LEU A 1 77 ? -4.663 -1.348 -1.344 1.00 91.00 77 LEU A C 1
ATOM 571 O O . LEU A 1 77 ? -3.608 -1.899 -1.034 1.00 91.00 77 LEU A O 1
ATOM 575 N N . VAL A 1 78 ? -5.337 -1.629 -2.450 1.00 90.06 78 VAL A N 1
ATOM 576 C CA . VAL A 1 78 ? -4.934 -2.609 -3.457 1.00 90.06 78 VAL A CA 1
ATOM 577 C C . VAL A 1 78 ? -4.845 -1.896 -4.796 1.00 90.06 78 VAL A C 1
ATOM 579 O O . VAL A 1 78 ? -5.832 -1.322 -5.259 1.00 90.06 78 VAL A O 1
ATOM 582 N N . ALA A 1 79 ? -3.674 -1.938 -5.419 1.00 88.19 79 ALA A N 1
ATOM 583 C CA . ALA A 1 79 ? -3.479 -1.465 -6.776 1.00 88.19 79 ALA A CA 1
ATOM 584 C C . ALA A 1 79 ? -4.339 -2.296 -7.741 1.00 88.19 79 ALA A C 1
ATOM 586 O O . ALA A 1 79 ? -4.339 -3.524 -7.707 1.00 88.19 79 ALA A O 1
ATOM 587 N N . LEU A 1 80 ? -5.099 -1.615 -8.594 1.00 84.00 80 LEU A N 1
ATOM 588 C CA . LEU A 1 80 ? -5.914 -2.225 -9.649 1.00 84.00 80 LEU A CA 1
ATOM 589 C C . LEU A 1 80 ? -5.241 -2.127 -11.026 1.00 84.00 80 LEU A C 1
ATOM 591 O O . LEU A 1 80 ? -5.769 -2.651 -12.004 1.00 84.00 80 LEU A O 1
ATOM 595 N N . ASN A 1 81 ? -4.100 -1.441 -11.101 1.00 79.81 81 ASN A N 1
ATOM 596 C CA . ASN A 1 81 ? -3.244 -1.338 -12.273 1.00 79.81 81 ASN A CA 1
ATOM 597 C C . ASN A 1 81 ? -1.768 -1.216 -11.855 1.00 79.81 81 ASN A C 1
ATOM 599 O O . ASN A 1 81 ? -1.467 -0.680 -10.779 1.00 79.81 81 ASN A O 1
ATOM 603 N N . ASP A 1 82 ? -0.878 -1.645 -12.751 1.00 75.69 82 ASP A N 1
ATOM 604 C CA . ASP A 1 82 ? 0.585 -1.626 -12.589 1.00 75.69 82 ASP A CA 1
ATOM 605 C C . ASP A 1 82 ? 1.160 -0.244 -12.927 1.00 75.69 82 ASP A C 1
ATOM 607 O O . ASP A 1 82 ? 2.016 -0.093 -13.800 1.00 75.69 82 ASP A O 1
ATOM 611 N N . GLY A 1 83 ? 0.595 0.785 -12.293 1.00 71.88 83 GLY A N 1
ATOM 612 C CA . GLY A 1 83 ? 0.946 2.172 -12.550 1.00 71.88 83 GLY A CA 1
ATOM 613 C C . GLY A 1 83 ? 1.728 2.842 -11.423 1.00 71.88 83 GLY A C 1
ATOM 614 O O . GLY A 1 83 ? 1.450 2.621 -10.238 1.00 71.88 83 GLY A O 1
ATOM 615 N N . GLY A 1 84 ? 2.686 3.688 -11.806 1.00 71.06 84 GLY A N 1
ATOM 616 C CA . GLY A 1 84 ? 3.605 4.396 -10.917 1.00 71.06 84 GLY A CA 1
ATOM 617 C C . GLY A 1 84 ? 4.602 3.485 -10.183 1.00 71.06 84 GLY A C 1
ATOM 618 O O . GLY A 1 84 ? 4.796 2.322 -10.523 1.00 71.06 84 GLY A O 1
ATOM 619 N N . LEU A 1 85 ? 5.244 4.022 -9.139 1.00 75.88 85 LEU A N 1
ATOM 620 C CA . LEU A 1 85 ? 6.249 3.327 -8.308 1.00 75.88 85 LEU A CA 1
ATOM 621 C C . LEU A 1 85 ? 5.702 2.852 -6.944 1.00 75.88 85 LEU A C 1
ATOM 623 O O . LEU A 1 85 ? 6.460 2.665 -5.988 1.00 75.88 85 LEU A O 1
ATOM 627 N N . ARG A 1 86 ? 4.378 2.713 -6.806 1.00 77.62 86 ARG A N 1
ATOM 628 C CA . ARG A 1 86 ? 3.743 2.316 -5.536 1.00 77.62 86 ARG A CA 1
ATOM 629 C C . ARG A 1 86 ? 3.778 0.796 -5.331 1.00 77.62 86 ARG A C 1
ATOM 631 O O . ARG A 1 86 ? 3.931 0.035 -6.275 1.00 77.62 86 ARG A O 1
ATOM 638 N N . ALA A 1 87 ? 3.564 0.359 -4.091 1.00 81.69 87 ALA A N 1
ATOM 639 C CA . ALA A 1 87 ? 3.363 -1.056 -3.781 1.00 81.69 87 ALA A CA 1
ATOM 640 C C . ALA A 1 87 ? 1.950 -1.534 -4.169 1.00 81.69 87 ALA A C 1
ATOM 642 O O . ALA A 1 87 ? 0.982 -0.787 -4.017 1.00 81.69 87 ALA A O 1
ATOM 643 N N . ASP A 1 88 ? 1.830 -2.804 -4.568 1.00 88.44 88 ASP A N 1
ATOM 644 C CA . ASP A 1 88 ? 0.557 -3.415 -4.983 1.00 88.44 88 ASP A CA 1
ATOM 645 C C . ASP A 1 88 ? -0.476 -3.485 -3.857 1.00 88.44 88 ASP A C 1
ATOM 647 O O . ASP A 1 88 ? -1.681 -3.410 -4.092 1.00 88.44 88 ASP A O 1
ATOM 651 N N . VAL A 1 89 ? -0.012 -3.648 -2.616 1.00 90.56 89 VAL A N 1
ATOM 652 C CA 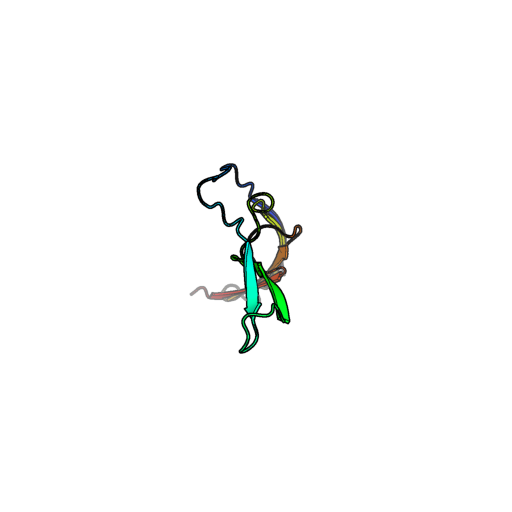. VAL A 1 89 ? -0.871 -3.748 -1.437 1.00 90.56 89 VAL A CA 1
ATOM 653 C C . VAL A 1 89 ? -0.277 -2.930 -0.301 1.00 90.56 89 VAL A C 1
ATOM 655 O O . VAL A 1 89 ? 0.844 -3.178 0.143 1.00 90.56 89 VAL A O 1
ATOM 658 N N . ILE A 1 90 ? -1.057 -1.979 0.212 1.00 92.38 90 ILE A N 1
ATOM 659 C CA . ILE A 1 90 ? -0.668 -1.104 1.319 1.00 92.38 90 ILE A CA 1
ATOM 660 C C . ILE A 1 90 ? -1.653 -1.312 2.475 1.00 92.38 90 ILE A C 1
ATOM 662 O O . ILE A 1 90 ? -2.754 -0.752 2.468 1.00 92.38 90 ILE A O 1
ATOM 666 N N . PRO A 1 91 ? -1.297 -2.126 3.483 1.00 92.00 91 PRO A N 1
ATOM 667 C CA . PRO A 1 91 ? -2.086 -2.237 4.698 1.00 92.00 91 PRO A CA 1
ATOM 668 C C . PRO A 1 91 ? -1.834 -1.026 5.604 1.00 92.00 91 PRO A C 1
ATOM 670 O O . PRO A 1 91 ? -0.700 -0.612 5.834 1.00 92.00 91 PRO A O 1
ATOM 673 N N . THR A 1 92 ? -2.902 -0.482 6.174 1.00 92.25 92 THR A N 1
ATOM 674 C CA . THR A 1 92 ? -2.867 0.599 7.159 1.00 92.25 92 THR A CA 1
ATOM 675 C C . THR A 1 92 ? -3.674 0.197 8.384 1.00 92.25 92 THR A C 1
ATOM 677 O O . THR A 1 92 ? -4.692 -0.488 8.291 1.00 92.25 92 THR A O 1
ATOM 680 N N . PHE A 1 93 ? -3.225 0.622 9.557 1.00 93.81 93 PHE A N 1
ATOM 681 C CA . PHE A 1 93 ? -3.965 0.452 10.798 1.00 93.81 93 PHE A CA 1
ATOM 682 C C . PHE A 1 93 ? -3.833 1.717 11.637 1.00 93.81 93 PHE A C 1
ATOM 684 O O . PHE A 1 93 ? -2.828 2.422 11.580 1.00 93.81 93 PHE A O 1
ATOM 691 N N . GLY A 1 94 ? -4.866 2.014 12.407 1.00 92.81 94 GLY A N 1
ATOM 692 C CA . GLY A 1 94 ? -4.954 3.204 13.228 1.00 92.81 94 GLY A CA 1
ATOM 693 C C . GLY A 1 94 ? -5.685 2.908 14.524 1.00 92.81 94 GLY A C 1
ATOM 694 O O . GLY A 1 94 ? -6.603 2.089 14.577 1.00 92.81 94 GLY A O 1
ATOM 695 N N . VAL A 1 95 ? -5.272 3.602 15.576 1.00 92.88 95 VAL A N 1
ATOM 696 C CA . VAL A 1 95 ? -5.944 3.585 16.870 1.00 92.88 95 VAL A CA 1
ATOM 697 C C . VAL A 1 95 ? -6.204 5.025 17.273 1.00 92.88 95 VAL A C 1
ATOM 699 O O . VAL A 1 95 ? -5.303 5.860 17.240 1.00 92.88 95 VAL A O 1
ATOM 702 N N . THR A 1 96 ? -7.438 5.320 17.649 1.00 93.19 96 THR A N 1
ATOM 703 C CA . THR A 1 96 ? -7.849 6.619 18.171 1.00 93.19 96 THR A CA 1
ATOM 704 C C . THR A 1 96 ? -8.304 6.444 19.608 1.00 93.19 96 THR A C 1
ATOM 706 O O . THR A 1 96 ? -9.126 5.573 19.897 1.00 93.19 96 THR A O 1
ATOM 709 N N . PHE A 1 97 ? -7.776 7.297 20.481 1.00 92.00 97 PHE A N 1
ATOM 710 C CA . PHE A 1 97 ? -8.192 7.419 21.870 1.00 92.00 97 PHE A CA 1
ATOM 711 C C . PHE A 1 97 ? -8.832 8.789 22.075 1.00 92.00 97 PHE A C 1
ATOM 713 O O . PHE A 1 97 ? -8.279 9.798 21.636 1.00 92.00 97 PHE A O 1
ATOM 720 N N . THR A 1 98 ? -9.982 8.829 22.736 1.00 88.94 98 THR A N 1
ATOM 721 C CA . THR A 1 98 ? -10.681 10.071 23.080 1.00 88.94 98 THR A CA 1
ATOM 722 C C . THR A 1 98 ? -10.850 10.136 24.593 1.00 88.94 98 THR A C 1
ATOM 724 O O . THR A 1 98 ? -11.291 9.159 25.203 1.00 88.94 98 THR A O 1
ATOM 727 N N . PHE A 1 99 ? -10.437 11.264 25.174 1.00 81.75 99 PHE A N 1
ATOM 728 C CA . PHE A 1 99 ? -10.435 11.563 26.608 1.00 81.75 99 PHE A CA 1
ATOM 729 C C . PHE A 1 99 ? -11.459 12.643 26.952 1.00 81.75 99 PHE A C 1
ATOM 731 O O . PHE A 1 99 ? -11.693 13.523 26.092 1.00 81.75 99 PHE A O 1
#